Protein AF-A0A392TVV6-F1 (afdb_monomer_lite)

Organism: NCBI:txid97028

Sequence (84 aa):
SISTYLGNVHSALHDFNEFLHPAASTTAEQEKEREQRSTFFMLLALYGLPEEYSAIRDQILGSVTVPDMSTASAILLRVPAKHS

Structure (mmCIF, N/CA/C/O backbone):
data_AF-A0A392TVV6-F1
#
_entry.id   AF-A0A392TVV6-F1
#
loop_
_atom_site.group_PDB
_atom_site.id
_atom_site.type_symbol
_atom_site.label_atom_id
_atom_site.label_alt_id
_atom_site.label_comp_id
_atom_site.label_asym_id
_atom_site.label_entity_id
_atom_site.label_seq_id
_atom_site.pdbx_PDB_ins_code
_atom_site.Cartn_x
_atom_site.Cartn_y
_atom_site.Cartn_z
_atom_site.occupancy
_atom_site.B_iso_or_equiv
_atom_site.auth_seq_id
_atom_site.auth_comp_id
_atom_site.auth_asym_id
_atom_site.auth_atom_id
_atom_site.pdbx_PDB_model_num
ATOM 1 N N . SER A 1 1 ? -0.032 3.116 16.911 1.00 84.69 1 SER A N 1
ATOM 2 C CA . SER A 1 1 ? -1.196 3.545 16.106 1.00 84.69 1 SER A CA 1
ATOM 3 C C . SER A 1 1 ? -1.041 3.030 14.683 1.00 84.69 1 SER A C 1
ATOM 5 O O . SER A 1 1 ? 0.068 2.661 14.300 1.00 84.69 1 SER A O 1
ATOM 7 N N . ILE A 1 2 ? -2.114 3.050 13.885 1.00 88.00 2 ILE A N 1
ATOM 8 C CA . ILE A 1 2 ? -2.054 2.699 12.457 1.00 88.00 2 ILE A CA 1
ATOM 9 C C . ILE A 1 2 ? -1.053 3.573 11.681 1.00 88.00 2 ILE A C 1
ATOM 11 O O . ILE A 1 2 ? -0.334 3.074 10.825 1.00 88.00 2 ILE A O 1
ATOM 15 N N . SER A 1 3 ? -0.917 4.853 12.047 1.00 88.44 3 SER A N 1
ATOM 16 C CA . SER A 1 3 ? 0.063 5.761 11.440 1.00 88.44 3 SER A CA 1
ATOM 17 C C . SER A 1 3 ? 1.512 5.325 11.672 1.00 88.44 3 SER A C 1
ATOM 19 O O . SER A 1 3 ? 2.295 5.323 10.729 1.00 88.44 3 SER A O 1
ATOM 21 N N . THR A 1 4 ? 1.870 4.907 12.892 1.00 92.25 4 THR A N 1
ATOM 22 C CA . THR A 1 4 ? 3.211 4.370 13.185 1.00 92.25 4 THR A CA 1
ATOM 23 C C . THR A 1 4 ? 3.474 3.088 12.404 1.00 92.25 4 THR A C 1
ATOM 25 O O . THR A 1 4 ? 4.552 2.925 11.848 1.00 92.25 4 THR A O 1
ATOM 28 N N . TYR A 1 5 ? 2.488 2.190 12.332 1.00 91.44 5 TYR A N 1
ATOM 29 C CA . TYR A 1 5 ? 2.620 0.943 11.581 1.00 91.44 5 TYR A CA 1
ATOM 30 C C . TYR A 1 5 ? 2.878 1.200 10.091 1.00 91.44 5 TYR A C 1
ATOM 32 O O . TYR A 1 5 ? 3.856 0.701 9.541 1.00 91.44 5 TYR A O 1
ATOM 40 N N . LEU A 1 6 ? 2.052 2.040 9.461 1.00 91.62 6 LEU A N 1
ATOM 41 C CA . LEU A 1 6 ? 2.217 2.413 8.055 1.00 91.62 6 LEU A CA 1
ATOM 42 C C . LEU A 1 6 ? 3.544 3.146 7.812 1.00 91.62 6 LEU A C 1
ATOM 44 O O . LEU A 1 6 ? 4.198 2.892 6.805 1.00 91.62 6 LEU A O 1
ATOM 48 N N . GLY A 1 7 ? 3.975 3.992 8.753 1.00 92.81 7 GLY A N 1
ATOM 49 C CA . GLY A 1 7 ? 5.292 4.628 8.719 1.00 92.81 7 GLY A CA 1
ATOM 50 C C . GLY A 1 7 ? 6.433 3.610 8.713 1.00 92.81 7 GLY A C 1
ATOM 51 O O . GLY A 1 7 ? 7.322 3.702 7.876 1.00 92.81 7 GLY A O 1
ATOM 52 N N . ASN A 1 8 ? 6.370 2.589 9.572 1.00 94.19 8 ASN A N 1
ATOM 53 C CA . ASN A 1 8 ? 7.382 1.532 9.620 1.00 94.19 8 ASN A CA 1
ATOM 54 C C . ASN A 1 8 ? 7.430 0.713 8.322 1.00 94.19 8 ASN A C 1
ATOM 56 O O . ASN A 1 8 ? 8.515 0.394 7.844 1.00 94.19 8 ASN A O 1
ATOM 60 N N . VAL A 1 9 ? 6.272 0.391 7.732 1.00 93.38 9 VAL A N 1
ATOM 61 C CA . VAL A 1 9 ? 6.217 -0.297 6.430 1.00 93.38 9 VAL A CA 1
ATOM 62 C C . VAL A 1 9 ? 6.817 0.576 5.328 1.00 93.38 9 VAL A C 1
ATOM 64 O O . VAL A 1 9 ? 7.560 0.075 4.486 1.00 93.38 9 VAL A O 1
ATOM 67 N N . HIS A 1 10 ? 6.532 1.880 5.341 1.00 92.06 10 HIS A N 1
ATOM 68 C CA . HIS A 1 10 ? 7.087 2.816 4.370 1.00 92.06 10 HIS A CA 1
ATOM 69 C C . HIS A 1 10 ? 8.612 2.923 4.482 1.00 92.06 10 HIS A C 1
ATOM 71 O O . HIS A 1 10 ? 9.297 2.838 3.464 1.00 92.06 10 HIS A O 1
ATOM 77 N N . SER A 1 11 ? 9.148 3.024 5.703 1.00 94.62 11 SER A N 1
ATOM 78 C CA . SER A 1 11 ? 10.595 2.980 5.936 1.00 94.62 11 SER A CA 1
ATOM 79 C C . SER A 1 11 ? 11.205 1.663 5.456 1.00 94.62 11 SER A C 1
ATOM 81 O O . SER A 1 11 ? 12.210 1.678 4.762 1.00 94.62 11 SER A O 1
ATOM 83 N N . ALA A 1 12 ? 10.562 0.523 5.724 1.00 94.75 12 ALA A N 1
ATOM 84 C CA . ALA A 1 12 ? 11.056 -0.770 5.255 1.00 94.75 12 ALA A CA 1
ATOM 85 C C . ALA A 1 12 ? 11.069 -0.884 3.717 1.00 94.75 12 ALA A C 1
ATOM 87 O O . ALA A 1 12 ? 12.002 -1.452 3.155 1.00 94.75 12 ALA A O 1
ATOM 88 N N . LEU A 1 13 ? 10.067 -0.330 3.023 1.00 94.00 13 LEU A N 1
ATOM 89 C CA . LEU A 1 13 ? 10.059 -0.248 1.558 1.00 94.00 13 LEU A CA 1
ATOM 90 C C . LEU A 1 13 ? 11.179 0.665 1.038 1.00 94.00 13 LEU A C 1
ATOM 92 O O . LEU A 1 13 ? 11.798 0.352 0.019 1.00 94.00 13 LEU A O 1
ATOM 96 N N . HIS A 1 14 ? 11.428 1.789 1.712 1.00 93.38 14 HIS A N 1
ATOM 97 C CA . HIS A 1 14 ? 12.536 2.683 1.382 1.00 93.38 14 HIS A CA 1
ATOM 98 C C . HIS A 1 14 ? 13.875 1.947 1.499 1.00 93.38 14 HIS A C 1
ATOM 100 O O . HIS A 1 14 ? 14.600 1.853 0.511 1.00 93.38 14 HIS A O 1
ATOM 106 N N . ASP A 1 15 ? 14.135 1.330 2.652 1.00 95.44 15 ASP A N 1
ATOM 107 C CA . ASP A 1 15 ? 15.351 0.559 2.920 1.00 95.44 15 ASP A CA 1
ATOM 108 C C . ASP A 1 15 ? 15.508 -0.596 1.920 1.00 95.44 15 ASP A C 1
ATOM 110 O O . ASP A 1 15 ? 16.588 -0.826 1.382 1.00 95.44 15 ASP A O 1
ATOM 114 N N . PHE A 1 16 ? 14.422 -1.303 1.593 1.00 93.69 16 PHE A N 1
ATOM 115 C CA . PHE A 1 16 ? 14.445 -2.360 0.582 1.00 93.69 16 PHE A CA 1
ATOM 116 C C . PHE A 1 16 ? 14.882 -1.828 -0.787 1.00 93.69 16 PHE A C 1
ATOM 118 O O . PHE A 1 16 ? 15.686 -2.457 -1.468 1.00 93.69 16 PHE A O 1
ATOM 125 N N . ASN A 1 17 ? 14.378 -0.665 -1.200 1.00 92.00 17 ASN A N 1
ATOM 126 C CA . ASN A 1 17 ? 14.757 -0.056 -2.474 1.00 92.00 17 ASN A CA 1
ATOM 127 C C . ASN A 1 17 ? 16.176 0.519 -2.477 1.00 92.00 17 ASN A C 1
ATOM 129 O O . ASN A 1 17 ? 16.791 0.563 -3.544 1.00 92.00 17 ASN A O 1
ATOM 133 N N . GLU A 1 18 ? 16.673 0.949 -1.319 1.00 92.69 18 GLU A N 1
ATOM 134 C CA . GLU A 1 18 ? 18.036 1.442 -1.135 1.00 92.69 18 GLU A CA 1
ATOM 135 C C . GLU A 1 18 ? 19.055 0.297 -1.153 1.00 92.69 18 GLU A C 1
ATOM 137 O O . GLU A 1 18 ? 20.051 0.369 -1.866 1.00 92.69 18 GLU A O 1
ATOM 142 N N . PHE A 1 19 ? 18.801 -0.792 -0.424 1.00 93.50 19 PHE A N 1
ATOM 143 C CA . PHE A 1 19 ? 19.767 -1.887 -0.286 1.00 93.50 19 PHE A CA 1
ATOM 144 C C . PHE A 1 19 ? 19.655 -2.953 -1.375 1.00 93.50 19 PHE A C 1
ATOM 146 O O . PHE A 1 19 ? 20.647 -3.600 -1.711 1.00 93.50 19 PHE A O 1
ATOM 153 N N . LEU A 1 20 ? 18.466 -3.149 -1.943 1.00 92.56 20 LEU A N 1
ATOM 154 C CA . LEU A 1 20 ? 18.231 -4.104 -3.019 1.00 92.56 20 LEU A CA 1
ATOM 155 C C . LEU A 1 20 ? 17.826 -3.333 -4.260 1.00 92.56 20 LEU A C 1
ATOM 157 O O . LEU A 1 20 ? 16.647 -3.136 -4.527 1.00 92.56 20 LEU A O 1
ATOM 161 N N . HIS A 1 21 ? 18.801 -2.884 -5.041 1.00 86.94 21 HIS A N 1
ATOM 162 C CA . HIS A 1 21 ? 18.519 -2.166 -6.281 1.00 86.94 21 HIS A CA 1
ATOM 163 C C . HIS A 1 21 ? 17.648 -3.020 -7.224 1.00 86.94 21 HIS A C 1
ATOM 165 O O . HIS A 1 21 ? 17.707 -4.252 -7.1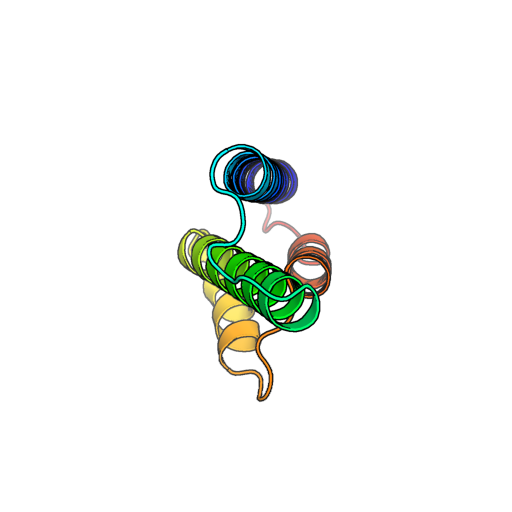60 1.00 86.94 21 HIS A O 1
ATOM 171 N N . PRO A 1 22 ? 16.818 -2.400 -8.082 1.00 84.81 22 PRO A N 1
ATOM 172 C CA . PRO A 1 22 ? 16.103 -3.125 -9.124 1.00 84.81 22 PRO A CA 1
ATOM 173 C C . P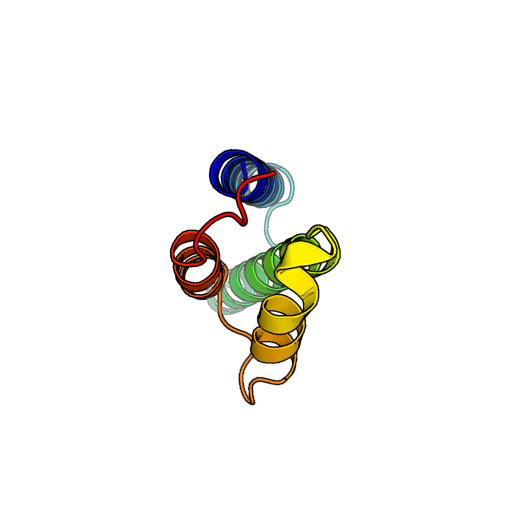RO A 1 22 ? 17.051 -4.006 -9.940 1.00 84.81 22 PRO A C 1
ATOM 175 O O . PRO A 1 22 ? 18.114 -3.550 -10.365 1.00 84.81 22 PRO A O 1
ATOM 178 N N . ALA A 1 23 ? 16.673 -5.266 -10.139 1.00 83.06 23 ALA A N 1
ATOM 179 C CA . ALA A 1 23 ? 17.467 -6.233 -10.892 1.00 83.06 23 ALA A CA 1
ATOM 180 C C . ALA A 1 23 ? 17.436 -5.950 -12.402 1.00 83.06 23 ALA A C 1
ATOM 182 O O . ALA A 1 23 ? 18.287 -6.433 -13.153 1.00 83.06 23 ALA A O 1
ATOM 183 N N . ALA A 1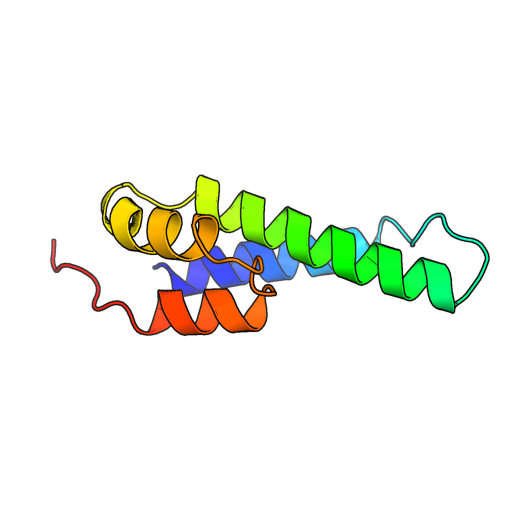 24 ? 16.443 -5.186 -12.858 1.00 86.25 24 ALA A N 1
ATOM 184 C CA . ALA A 1 24 ? 16.258 -4.904 -14.267 1.00 86.25 24 ALA A CA 1
ATOM 185 C C . ALA A 1 24 ? 17.341 -3.986 -14.862 1.00 86.25 24 ALA A C 1
ATOM 187 O O . ALA A 1 24 ? 17.871 -3.079 -14.214 1.00 86.25 24 ALA A O 1
ATOM 188 N N . SER A 1 25 ? 17.649 -4.213 -16.141 1.00 83.31 25 SER A N 1
ATOM 189 C CA . SER A 1 25 ? 18.742 -3.526 -16.845 1.00 83.31 25 SER A CA 1
ATOM 190 C C . SER A 1 25 ? 18.317 -2.210 -17.498 1.00 83.31 25 SER A C 1
ATOM 192 O O . SER A 1 25 ? 19.161 -1.349 -17.734 1.00 83.31 25 SER A O 1
ATOM 194 N N . THR A 1 26 ? 17.027 -2.036 -17.798 1.00 92.31 26 THR A N 1
ATOM 195 C CA . THR A 1 26 ? 16.508 -0.815 -18.429 1.00 92.31 26 THR A CA 1
ATOM 196 C C . THR A 1 26 ? 15.754 0.050 -17.427 1.00 92.31 26 THR A C 1
ATOM 198 O O . THR A 1 26 ? 15.050 -0.459 -16.560 1.00 92.31 26 THR A O 1
ATOM 201 N N . THR A 1 27 ? 15.831 1.374 -17.573 1.00 90.06 27 THR A N 1
ATOM 202 C CA . THR A 1 27 ? 15.131 2.321 -16.688 1.00 90.06 27 THR A CA 1
ATOM 203 C C . THR A 1 27 ? 13.624 2.050 -16.599 1.00 90.06 27 THR A C 1
ATOM 205 O O . THR A 1 27 ? 13.052 2.135 -15.518 1.00 90.06 27 THR A O 1
ATOM 208 N N . ALA A 1 28 ? 12.983 1.677 -17.713 1.00 93.38 28 ALA A N 1
ATOM 209 C CA . ALA A 1 28 ? 11.550 1.382 -17.747 1.00 93.38 28 ALA A CA 1
ATOM 210 C C . ALA A 1 28 ? 11.180 0.141 -16.915 1.00 93.38 28 ALA A C 1
ATOM 212 O O . ALA A 1 28 ? 10.180 0.138 -16.201 1.00 93.38 28 ALA A O 1
ATOM 213 N N . GLU A 1 29 ? 11.991 -0.912 -16.979 1.00 92.38 29 GLU A N 1
ATOM 214 C CA . GLU A 1 29 ? 11.763 -2.119 -16.184 1.00 92.38 29 GLU A CA 1
ATOM 215 C C . GLU A 1 29 ? 12.095 -1.898 -14.705 1.00 92.38 29 GLU A C 1
ATOM 217 O O . GLU A 1 29 ? 11.419 -2.458 -13.847 1.00 92.38 29 GLU A O 1
ATOM 222 N N . GLN A 1 30 ? 13.087 -1.056 -14.398 1.00 90.75 30 GLN A N 1
ATOM 223 C CA . GLN A 1 30 ? 13.405 -0.680 -13.020 1.00 90.75 30 GLN A CA 1
ATOM 224 C C . GLN A 1 30 ? 12.244 0.063 -12.356 1.00 90.75 30 GLN A C 1
ATOM 226 O O . GLN A 1 30 ? 11.940 -0.205 -11.196 1.00 90.75 30 GLN A O 1
ATOM 231 N N . GLU A 1 31 ? 11.583 0.967 -13.081 1.00 91.25 31 GLU A N 1
ATOM 232 C CA . GLU A 1 31 ? 10.399 1.669 -12.575 1.00 91.25 31 GLU A CA 1
ATOM 233 C C . GLU A 1 31 ? 9.250 0.692 -12.317 1.00 91.25 31 GLU A C 1
ATOM 235 O O . GLU A 1 31 ? 8.693 0.655 -11.222 1.00 91.25 31 GLU A O 1
ATOM 240 N N . LYS A 1 32 ? 8.983 -0.203 -13.275 1.00 91.12 32 LYS A N 1
ATOM 241 C CA . LYS A 1 32 ? 7.985 -1.265 -13.112 1.00 91.12 32 LYS A CA 1
ATOM 242 C C . LYS A 1 32 ? 8.283 -2.167 -11.909 1.00 91.12 32 LYS A C 1
ATOM 244 O O . LYS A 1 32 ? 7.370 -2.580 -11.199 1.00 91.12 32 LYS A O 1
ATOM 249 N N . GLU A 1 33 ? 9.549 -2.486 -11.660 1.00 92.75 33 GLU A N 1
ATOM 250 C CA . GLU A 1 33 ? 9.942 -3.272 -10.491 1.00 92.75 33 GLU A CA 1
ATOM 251 C C . GLU A 1 33 ? 9.703 -2.497 -9.184 1.00 92.75 33 GLU A C 1
ATOM 253 O O . GLU A 1 33 ? 9.208 -3.071 -8.213 1.00 92.75 33 GLU A O 1
ATOM 258 N N . ARG A 1 34 ? 9.984 -1.185 -9.147 1.00 90.50 34 ARG A N 1
ATOM 259 C CA . ARG A 1 34 ? 9.662 -0.333 -7.986 1.00 90.50 34 ARG A CA 1
ATOM 260 C C . ARG A 1 34 ? 8.163 -0.283 -7.716 1.00 90.50 34 ARG A C 1
ATOM 262 O O . ARG A 1 34 ? 7.761 -0.393 -6.557 1.00 90.50 34 ARG A O 1
ATOM 269 N N . GLU A 1 35 ? 7.344 -0.179 -8.759 1.00 89.81 35 GLU A N 1
ATOM 270 C CA . GLU A 1 35 ? 5.885 -0.257 -8.640 1.00 89.81 35 GLU A CA 1
ATOM 271 C C . GLU A 1 35 ? 5.455 -1.599 -8.032 1.00 89.81 35 GLU A C 1
ATOM 273 O O . GLU A 1 35 ? 4.716 -1.624 -7.049 1.00 89.81 35 GLU A O 1
ATOM 278 N N . GLN A 1 36 ? 5.986 -2.719 -8.534 1.00 90.31 36 GLN A N 1
ATOM 279 C CA . GLN A 1 36 ? 5.685 -4.054 -8.004 1.00 90.31 36 GLN A CA 1
ATOM 280 C C . GLN A 1 36 ? 6.098 -4.217 -6.538 1.00 90.31 36 GLN A C 1
ATOM 282 O O . GLN A 1 36 ? 5.352 -4.798 -5.747 1.00 90.31 36 GLN A O 1
ATOM 287 N N . ARG A 1 37 ? 7.262 -3.687 -6.151 1.00 92.12 37 ARG A N 1
ATOM 288 C CA . ARG A 1 37 ? 7.720 -3.681 -4.753 1.00 92.12 37 ARG A CA 1
ATOM 289 C C . ARG A 1 37 ? 6.796 -2.849 -3.871 1.00 92.12 37 ARG A C 1
ATOM 291 O O . ARG A 1 37 ? 6.428 -3.301 -2.791 1.00 92.12 37 ARG A O 1
ATOM 298 N N . SER A 1 38 ? 6.372 -1.678 -4.344 1.00 90.56 38 SER A N 1
ATOM 299 C CA . SER A 1 38 ? 5.385 -0.844 -3.652 1.00 90.56 38 SER A CA 1
ATOM 300 C C . SER A 1 38 ? 4.074 -1.605 -3.429 1.00 90.56 38 SER A C 1
ATOM 302 O O . SER A 1 38 ? 3.579 -1.668 -2.302 1.00 90.56 38 SER A O 1
ATOM 304 N N . THR A 1 39 ? 3.558 -2.282 -4.461 1.00 89.50 39 THR A N 1
ATOM 305 C CA . THR A 1 39 ? 2.366 -3.137 -4.348 1.00 89.50 39 THR A CA 1
ATOM 306 C C . THR A 1 39 ? 2.570 -4.288 -3.362 1.00 89.50 39 THR A C 1
ATOM 308 O O . THR A 1 39 ? 1.691 -4.549 -2.543 1.00 89.50 39 THR A O 1
ATOM 311 N N . PHE A 1 40 ? 3.720 -4.964 -3.395 1.00 90.81 40 PHE A N 1
ATOM 312 C CA . PHE A 1 40 ? 4.028 -6.054 -2.468 1.00 90.81 40 PHE A CA 1
ATOM 313 C C . PHE A 1 40 ? 4.018 -5.585 -1.008 1.00 90.81 40 PHE A C 1
ATOM 315 O O . PHE A 1 40 ? 3.356 -6.199 -0.172 1.00 90.81 40 PHE A O 1
ATOM 322 N N . PHE A 1 41 ? 4.698 -4.477 -0.704 1.00 92.50 41 PHE A N 1
ATOM 323 C CA . PHE A 1 41 ? 4.731 -3.919 0.650 1.00 92.50 41 PHE A CA 1
ATOM 324 C C . PHE A 1 41 ? 3.355 -3.423 1.106 1.00 92.50 41 PHE A C 1
ATOM 326 O O . PHE A 1 41 ? 3.009 -3.601 2.271 1.00 92.50 41 PHE A O 1
ATOM 333 N N . MET A 1 42 ? 2.537 -2.879 0.200 1.00 90.62 42 MET A N 1
ATOM 334 C CA . MET A 1 42 ? 1.139 -2.544 0.487 1.00 90.62 42 MET A CA 1
ATOM 335 C C . MET A 1 42 ? 0.327 -3.790 0.861 1.00 90.62 42 MET A C 1
ATOM 337 O O . MET A 1 42 ? -0.330 -3.804 1.900 1.00 90.62 42 MET A O 1
ATOM 341 N N . LEU A 1 43 ? 0.406 -4.869 0.078 1.00 90.88 43 LEU A N 1
ATOM 342 C CA . LEU A 1 43 ? -0.280 -6.122 0.412 1.00 90.88 43 LEU A CA 1
ATOM 343 C C . LEU A 1 43 ? 0.198 -6.676 1.759 1.00 90.88 43 LEU A C 1
ATOM 345 O O . LEU A 1 43 ? -0.627 -7.043 2.593 1.00 90.88 43 LEU A O 1
ATOM 349 N N . LEU A 1 44 ? 1.510 -6.668 2.009 1.00 91.75 44 LEU A N 1
ATOM 350 C CA . LEU A 1 44 ? 2.081 -7.069 3.294 1.00 91.75 44 LEU A CA 1
ATOM 351 C C . LEU A 1 44 ? 1.521 -6.223 4.450 1.00 91.75 44 LEU A C 1
ATOM 353 O O . LEU A 1 44 ? 1.157 -6.779 5.487 1.00 91.75 44 LEU A O 1
ATOM 357 N N . ALA A 1 45 ? 1.391 -4.907 4.251 1.00 92.00 45 ALA A N 1
ATOM 358 C CA . ALA A 1 45 ? 0.791 -3.999 5.224 1.00 92.00 45 ALA A CA 1
ATOM 359 C C . ALA A 1 45 ? -0.661 -4.377 5.528 1.00 92.00 45 ALA A C 1
ATOM 361 O O . ALA A 1 45 ? -1.041 -4.486 6.688 1.00 92.00 45 ALA A O 1
ATOM 362 N N . LEU A 1 46 ? -1.465 -4.602 4.483 1.00 91.38 46 LEU A N 1
ATOM 363 C CA . LEU A 1 46 ? -2.883 -4.950 4.590 1.00 91.38 46 LEU A CA 1
ATOM 364 C C . LEU A 1 46 ? -3.097 -6.273 5.331 1.00 91.38 46 LEU A C 1
ATOM 366 O O . LEU A 1 46 ? -3.986 -6.364 6.177 1.00 91.38 46 LEU A O 1
ATOM 370 N N . TYR A 1 47 ? -2.279 -7.287 5.045 1.00 90.19 47 TYR A N 1
ATOM 371 C CA . TYR A 1 47 ? -2.339 -8.574 5.743 1.00 90.19 47 TYR A CA 1
ATOM 372 C C . TYR A 1 47 ? -1.878 -8.486 7.200 1.00 90.19 47 TYR A C 1
ATOM 374 O O . TYR A 1 47 ? -2.379 -9.235 8.035 1.00 90.19 47 TYR A O 1
ATOM 382 N N . GLY A 1 48 ? -0.953 -7.577 7.516 1.00 90.56 48 GLY A N 1
ATOM 383 C CA . GL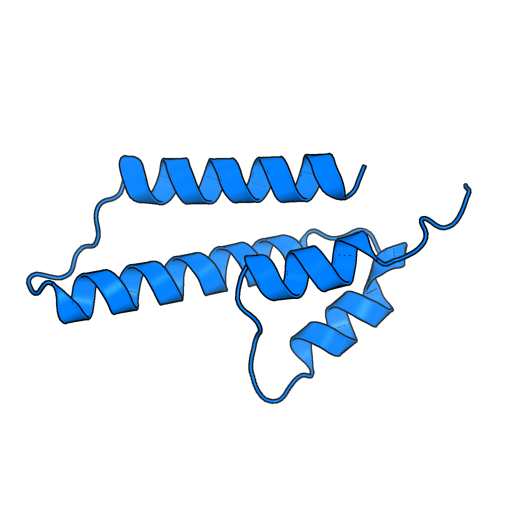Y A 1 48 ? -0.483 -7.348 8.881 1.00 90.56 48 GLY A CA 1
ATOM 384 C C . GLY A 1 48 ? -1.411 -6.486 9.742 1.00 90.56 48 GLY A C 1
ATOM 385 O O . GLY A 1 48 ? -1.090 -6.240 10.906 1.00 90.56 48 GLY A O 1
ATOM 386 N N . LEU A 1 49 ? -2.540 -6.014 9.202 1.00 90.75 49 LEU A N 1
ATOM 387 C CA . LEU A 1 49 ? -3.490 -5.204 9.959 1.00 90.75 49 LEU A CA 1
ATOM 388 C C . LEU A 1 49 ? -4.216 -6.018 11.045 1.00 90.75 49 LEU A C 1
ATOM 390 O O . LEU A 1 49 ? -4.598 -7.166 10.803 1.00 90.75 49 LEU A O 1
ATOM 394 N N . PRO A 1 50 ? -4.497 -5.405 12.211 1.00 89.62 50 PRO A N 1
ATOM 395 C CA . PRO A 1 50 ? -5.380 -5.987 13.216 1.00 89.62 50 PRO A CA 1
ATOM 396 C C . PRO A 1 50 ? -6.792 -6.267 12.679 1.00 89.62 50 PRO A C 1
ATOM 398 O O . PRO A 1 50 ? -7.266 -5.616 11.744 1.00 89.62 50 PRO A O 1
ATOM 401 N N . GLU A 1 51 ? -7.502 -7.198 13.321 1.00 88.69 51 GLU A N 1
ATOM 402 C CA . GLU A 1 51 ? -8.841 -7.641 12.906 1.00 88.69 51 GLU A CA 1
ATOM 403 C C . GLU A 1 51 ? -9.879 -6.506 12.875 1.00 88.69 51 GLU A C 1
ATOM 405 O O . GLU A 1 51 ? -10.792 -6.525 12.050 1.00 88.69 51 GLU A O 1
ATOM 410 N N . GLU A 1 52 ? -9.710 -5.464 13.691 1.00 88.50 52 GLU A N 1
ATOM 411 C CA . GLU A 1 52 ? -10.567 -4.270 13.679 1.00 88.50 52 GLU A CA 1
ATOM 412 C C . GLU A 1 52 ? -10.575 -3.523 12.330 1.00 88.50 52 GLU A C 1
ATOM 414 O O . GLU A 1 52 ? -11.529 -2.801 12.035 1.00 88.50 52 GLU A O 1
ATOM 419 N N . TYR A 1 53 ? -9.559 -3.743 11.487 1.00 88.62 53 TYR A N 1
ATOM 420 C CA . TYR A 1 53 ? -9.447 -3.191 10.135 1.00 88.62 53 TYR A CA 1
ATOM 421 C C . TYR A 1 53 ? -9.806 -4.201 9.033 1.00 88.62 53 TYR A C 1
ATOM 423 O O . TYR A 1 53 ? -9.714 -3.861 7.852 1.00 88.62 53 TYR A O 1
ATOM 431 N N . SER A 1 54 ? -10.235 -5.420 9.382 1.00 89.81 54 SER A N 1
ATOM 432 C CA . SER A 1 54 ? -10.543 -6.504 8.431 1.00 89.81 54 SER A CA 1
ATOM 433 C C . SER A 1 54 ? -11.515 -6.083 7.328 1.00 89.81 54 SER A C 1
ATOM 435 O O . SER A 1 54 ? -11.227 -6.295 6.158 1.00 89.81 54 SER A O 1
ATOM 437 N N . ALA A 1 55 ? -12.607 -5.394 7.670 1.00 90.19 55 ALA A N 1
ATOM 438 C CA . ALA A 1 55 ? -13.589 -4.933 6.687 1.00 90.19 55 ALA A CA 1
ATOM 439 C C . ALA A 1 55 ? -12.976 -4.007 5.619 1.00 90.19 55 ALA A C 1
ATOM 441 O O . ALA A 1 55 ? -13.322 -4.080 4.443 1.00 90.19 55 ALA A O 1
ATOM 442 N N . ILE A 1 56 ? -12.043 -3.144 6.024 1.00 88.56 56 ILE A N 1
ATOM 443 C C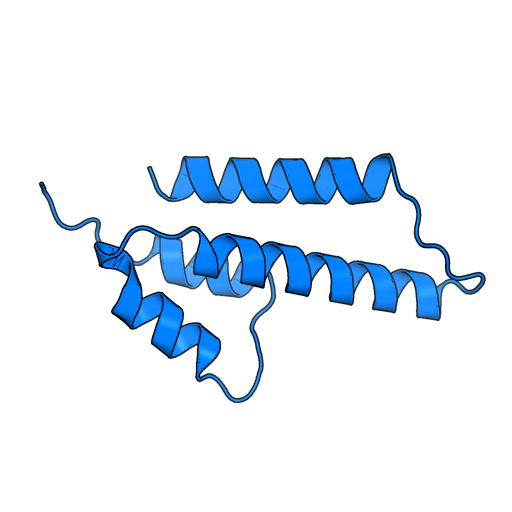A . ILE A 1 56 ? -11.409 -2.161 5.138 1.00 88.56 56 ILE A CA 1
ATOM 444 C C . ILE A 1 56 ? -10.279 -2.803 4.348 1.00 88.56 56 ILE A C 1
ATOM 446 O O . ILE A 1 56 ? -10.138 -2.536 3.158 1.00 88.56 56 ILE A O 1
ATOM 450 N N . ARG A 1 57 ? -9.523 -3.706 4.978 1.00 90.94 57 ARG A N 1
ATOM 451 C CA . ARG A 1 57 ? -8.584 -4.593 4.290 1.00 90.94 57 ARG A CA 1
ATOM 452 C C . ARG A 1 57 ? -9.291 -5.347 3.165 1.00 90.94 57 ARG A C 1
ATOM 454 O O . ARG A 1 57 ? -8.832 -5.300 2.030 1.00 90.94 57 ARG A O 1
ATOM 461 N N . ASP A 1 58 ? -10.416 -5.990 3.459 1.00 91.00 58 ASP A N 1
ATOM 462 C CA . ASP A 1 58 ? -11.150 -6.815 2.498 1.00 91.00 58 ASP A CA 1
ATOM 463 C C . ASP A 1 58 ? -11.778 -5.958 1.391 1.00 91.00 58 ASP A C 1
ATOM 465 O O . ASP A 1 58 ? -11.763 -6.350 0.227 1.00 91.00 58 ASP A O 1
ATOM 469 N N . GLN A 1 59 ? -12.241 -4.744 1.713 1.00 89.38 59 GLN A N 1
ATOM 470 C CA . GLN A 1 59 ? -12.678 -3.770 0.711 1.00 89.38 59 GLN A CA 1
ATOM 471 C C . GLN A 1 59 ? -11.537 -3.363 -0.235 1.00 89.38 59 GLN A C 1
ATOM 473 O O . GLN A 1 59 ? -11.739 -3.290 -1.446 1.00 89.38 59 GLN A O 1
ATOM 478 N N . ILE A 1 60 ? -10.347 -3.087 0.305 1.00 88.19 60 ILE A N 1
ATOM 479 C CA . ILE A 1 60 ? -9.173 -2.709 -0.487 1.00 88.19 60 ILE A CA 1
ATOM 480 C C . ILE A 1 60 ? -8.724 -3.880 -1.373 1.00 88.19 60 ILE A C 1
ATOM 482 O O . ILE A 1 60 ? -8.465 -3.681 -2.559 1.00 88.19 60 ILE A O 1
ATOM 486 N N . LEU A 1 61 ? -8.669 -5.096 -0.823 1.00 87.81 61 LEU A N 1
ATOM 487 C CA . LEU A 1 61 ? -8.276 -6.308 -1.549 1.00 87.81 61 LEU A CA 1
ATOM 488 C C . LEU A 1 61 ? -9.316 -6.748 -2.589 1.00 87.81 61 LEU A C 1
ATOM 490 O O . LEU A 1 61 ? -8.951 -7.338 -3.600 1.00 87.81 61 LEU A O 1
ATOM 494 N N . GLY A 1 62 ? -10.597 -6.460 -2.353 1.00 86.56 62 GLY A N 1
ATOM 495 C CA . GLY A 1 62 ? -11.693 -6.736 -3.283 1.00 86.56 62 GLY A CA 1
ATOM 496 C C . GLY A 1 62 ? -11.852 -5.700 -4.401 1.00 86.56 62 GLY A C 1
ATOM 497 O O . GLY A 1 62 ? -12.714 -5.868 -5.264 1.00 86.56 62 GLY A O 1
ATOM 498 N N . SER A 1 63 ? -11.059 -4.624 -4.398 1.00 85.31 63 SER A N 1
ATOM 499 C CA . SER A 1 63 ? -11.055 -3.619 -5.463 1.00 85.31 63 SER A CA 1
ATOM 500 C C . SER A 1 63 ? -10.548 -4.212 -6.782 1.00 85.31 63 SER A C 1
ATOM 502 O O . SER A 1 63 ? -9.618 -5.014 -6.803 1.00 85.31 63 SER A O 1
ATOM 504 N N . VAL A 1 64 ? -11.117 -3.757 -7.904 1.00 79.00 64 VAL A N 1
ATOM 505 C CA . VAL A 1 64 ? -10.706 -4.162 -9.266 1.00 79.00 64 VAL A CA 1
ATOM 506 C C . VAL A 1 64 ? -9.227 -3.855 -9.526 1.00 79.00 64 VAL A C 1
ATOM 508 O O . VAL A 1 64 ? -8.557 -4.580 -10.259 1.00 79.00 64 VAL A O 1
ATOM 511 N N . THR A 1 65 ? -8.712 -2.807 -8.884 1.00 79.56 65 THR A N 1
ATOM 512 C CA . THR A 1 65 ? -7.299 -2.432 -8.915 1.00 79.56 65 THR A CA 1
ATOM 513 C C . THR A 1 65 ? -6.778 -2.373 -7.488 1.00 79.56 65 THR A C 1
ATOM 515 O O . THR A 1 65 ? -7.358 -1.667 -6.656 1.00 79.56 65 THR A O 1
ATOM 518 N N . VAL A 1 66 ? -5.677 -3.080 -7.214 1.00 72.81 66 VAL A N 1
ATOM 519 C CA . VAL A 1 66 ? -4.964 -2.971 -5.935 1.00 72.81 66 VAL A CA 1
ATOM 520 C C . VAL A 1 66 ? -4.383 -1.555 -5.843 1.00 72.81 66 VAL A C 1
ATOM 522 O O . VAL A 1 66 ? -3.581 -1.187 -6.704 1.00 72.81 66 VAL A O 1
ATOM 525 N N . PRO A 1 67 ? -4.793 -0.737 -4.860 1.00 78.81 67 PRO A N 1
ATOM 526 C CA . PRO A 1 67 ? -4.279 0.618 -4.725 1.00 78.81 67 PRO A CA 1
ATOM 527 C C . PRO A 1 67 ? -2.796 0.614 -4.352 1.00 78.81 67 PRO A C 1
ATOM 529 O O . PRO A 1 67 ? -2.305 -0.293 -3.678 1.00 78.81 67 PRO A O 1
ATOM 532 N N . ASP A 1 68 ? -2.090 1.662 -4.768 1.00 78.44 68 ASP A N 1
ATOM 533 C CA . ASP A 1 68 ? -0.711 1.904 -4.356 1.00 78.44 68 ASP A CA 1
ATOM 534 C C . ASP A 1 68 ? -0.597 2.198 -2.847 1.00 78.44 68 ASP A C 1
ATOM 536 O O . ASP A 1 68 ? -1.592 2.423 -2.140 1.00 78.44 68 ASP A O 1
ATOM 540 N N . MET A 1 69 ? 0.650 2.238 -2.360 1.00 80.81 69 MET A N 1
ATOM 541 C CA . MET A 1 69 ? 0.951 2.431 -0.944 1.00 80.81 69 MET A CA 1
ATOM 542 C C . MET A 1 69 ? 0.328 3.709 -0.349 1.00 80.81 69 MET A C 1
ATOM 544 O O . MET A 1 69 ? -0.174 3.700 0.779 1.00 80.81 69 MET A O 1
ATOM 548 N N . SER A 1 70 ? 0.341 4.807 -1.106 1.00 83.06 70 SER A N 1
ATOM 549 C CA . SER A 1 70 ? -0.161 6.115 -0.676 1.00 83.06 70 SER A CA 1
ATOM 550 C C . SER A 1 70 ? -1.683 6.110 -0.573 1.00 83.06 70 SER A C 1
ATOM 552 O O . SER A 1 70 ? -2.249 6.481 0.461 1.00 83.06 70 SER A O 1
ATOM 554 N N . THR A 1 71 ? -2.353 5.609 -1.610 1.00 84.19 71 THR A N 1
ATOM 555 C CA . THR A 1 71 ? -3.812 5.570 -1.695 1.00 84.19 71 THR A CA 1
ATOM 556 C C . THR A 1 71 ? -4.412 4.726 -0.574 1.00 84.19 71 THR A C 1
ATOM 558 O O . THR A 1 71 ? -5.301 5.197 0.141 1.00 84.19 71 THR A O 1
ATOM 561 N N . ALA A 1 72 ? -3.915 3.506 -0.353 1.00 85.31 72 ALA A N 1
ATOM 562 C CA . ALA A 1 72 ? -4.462 2.677 0.718 1.00 85.31 72 ALA A CA 1
ATOM 563 C C . ALA A 1 72 ? -4.051 3.157 2.121 1.00 85.31 72 ALA A C 1
ATOM 565 O O . ALA A 1 72 ? -4.870 3.073 3.037 1.00 85.31 72 ALA A O 1
ATOM 566 N N . SER A 1 73 ? -2.878 3.784 2.291 1.00 84.56 73 SER A N 1
ATOM 567 C CA . SER A 1 73 ? -2.558 4.494 3.543 1.00 84.56 73 SER A CA 1
ATOM 568 C C . SER A 1 73 ? -3.568 5.602 3.835 1.00 84.56 73 SER A C 1
ATOM 570 O O . SER A 1 73 ? -4.059 5.712 4.956 1.00 84.56 73 SER A O 1
ATOM 572 N N . ALA A 1 74 ? -3.931 6.405 2.830 1.00 87.00 74 ALA A N 1
ATOM 573 C CA . ALA A 1 74 ? -4.907 7.478 2.988 1.00 87.00 74 ALA A CA 1
ATOM 574 C C . ALA A 1 74 ? -6.305 6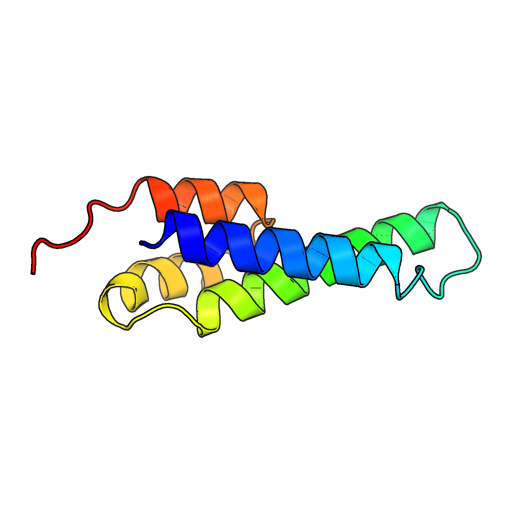.953 3.354 1.00 87.00 74 ALA A C 1
ATOM 576 O O . ALA A 1 74 ? -7.017 7.599 4.123 1.00 87.00 74 ALA A O 1
ATOM 577 N N . ILE A 1 75 ? -6.698 5.784 2.835 1.00 87.12 75 ILE A N 1
ATOM 578 C CA . ILE A 1 75 ? -7.942 5.109 3.229 1.00 87.12 75 ILE A CA 1
ATOM 579 C C . ILE A 1 75 ? -7.860 4.670 4.696 1.00 87.12 75 ILE A C 1
ATOM 581 O O . ILE A 1 75 ? -8.741 5.018 5.479 1.00 87.12 75 ILE A O 1
ATOM 585 N N . LEU A 1 76 ? -6.786 3.979 5.088 1.00 86.44 76 LEU A N 1
ATOM 586 C CA . LEU A 1 76 ? -6.596 3.456 6.447 1.00 86.44 76 LEU A CA 1
ATOM 587 C C . LEU A 1 76 ? -6.497 4.557 7.514 1.00 86.44 76 LEU A C 1
ATOM 589 O O . LEU A 1 76 ? -7.012 4.397 8.617 1.00 86.44 76 LEU A O 1
ATOM 593 N N . LEU A 1 77 ? -5.879 5.695 7.195 1.00 86.06 77 LEU A N 1
ATOM 594 C CA . LEU A 1 77 ? -5.747 6.830 8.116 1.00 86.06 77 LEU A CA 1
ATOM 595 C C . LEU A 1 77 ? -7.067 7.573 8.368 1.00 86.06 77 LEU A C 1
ATOM 597 O O . LEU A 1 77 ? -7.184 8.279 9.366 1.00 86.06 77 LEU A O 1
ATOM 601 N N . ARG A 1 78 ? -8.058 7.430 7.479 1.00 86.69 78 ARG A N 1
ATOM 602 C CA . ARG A 1 78 ? -9.396 8.027 7.643 1.00 86.69 78 ARG A CA 1
ATOM 603 C C . ARG A 1 78 ? -10.326 7.174 8.499 1.00 86.69 78 ARG A C 1
ATOM 605 O O . ARG A 1 78 ? -11.413 7.632 8.845 1.00 86.69 78 ARG A O 1
ATOM 612 N N . VAL A 1 79 ? -9.922 5.949 8.823 1.00 82.00 79 VAL A N 1
ATOM 613 C CA . VAL A 1 79 ? -10.717 5.034 9.636 1.00 82.00 79 VAL A CA 1
ATOM 614 C C . VAL A 1 79 ? -10.680 5.526 11.074 1.00 82.00 79 VAL A C 1
ATOM 616 O O . VAL A 1 79 ? -9.596 5.574 11.662 1.00 82.00 79 VAL A O 1
ATOM 619 N N . PRO A 1 80 ? -11.828 5.898 11.662 1.00 72.50 80 PRO A N 1
ATOM 620 C CA . PRO A 1 80 ? -11.855 6.250 13.067 1.00 72.50 80 PRO A CA 1
ATOM 621 C C . PRO A 1 80 ? -11.399 5.031 13.864 1.00 72.50 80 PRO A C 1
ATOM 623 O O . PRO A 1 80 ? -11.962 3.943 13.725 1.00 72.50 80 PRO A O 1
ATOM 626 N N . ALA A 1 81 ? -10.351 5.206 14.672 1.00 65.75 81 ALA A N 1
ATOM 627 C CA . ALA A 1 81 ? -9.928 4.176 15.606 1.00 65.75 81 ALA A CA 1
ATOM 628 C C . ALA A 1 81 ? -11.141 3.828 16.471 1.00 65.75 81 ALA A C 1
ATOM 630 O O . ALA A 1 81 ? -11.725 4.719 17.095 1.00 65.75 81 ALA A O 1
ATOM 631 N N . LYS A 1 82 ? -11.560 2.558 16.483 1.00 60.41 82 LYS A N 1
ATOM 632 C CA . LYS A 1 82 ? -12.535 2.135 17.483 1.00 60.41 82 LYS A CA 1
ATOM 633 C C . LYS A 1 82 ? -11.864 2.356 18.831 1.00 60.41 82 LYS A C 1
ATOM 635 O O . LYS A 1 82 ? -10.843 1.736 19.112 1.00 60.41 82 LYS A O 1
ATOM 640 N N . HIS A 1 83 ? -12.391 3.301 19.605 1.00 47.06 83 HIS A N 1
ATOM 641 C CA . HIS A 1 83 ? -11.994 3.489 20.991 1.00 47.06 83 HIS A CA 1
ATOM 642 C C . HIS A 1 83 ? -12.065 2.116 21.675 1.00 47.06 83 HIS A C 1
ATOM 644 O O . HIS A 1 83 ? -13.144 1.524 21.730 1.00 47.06 83 HIS A O 1
ATOM 650 N N . SER A 1 84 ? -10.905 1.588 22.075 1.00 41.75 84 SER A N 1
ATOM 651 C CA . SER A 1 84 ? -10.838 0.545 23.102 1.00 41.75 84 SER A CA 1
ATOM 652 C C . SER A 1 84 ? -11.251 1.140 24.437 1.00 41.75 84 SER A C 1
ATOM 654 O O . SER A 1 84 ? -10.900 2.322 24.669 1.00 41.75 84 SER A O 1
#

Foldseek 3Di:
DLVVLLVVLVVVLVVCCVVPPQPDDDPVVSVVVNQVSQLVSQLVSLVPDDPVCVVVSVVQVPDPDNDGSVVSSVVVVPDPPPDD

Secondary structure (DSSP, 8-state):
-HHHHHHHHHHHHHHHHHHS----SSHHHHHHHHHHHHHHHHHHHHHTS-GGGHHHHHHHHTSSSPPPHHHHHHHHHTSPP---

Radius of gyration: 14.14 Å; chains: 1; bounding box: 33×17×42 Å

pLDDT: mean 87.03, std 9.0, range [41.75, 95.44]